Protein AF-A0A0F3GPF6-F1 (afdb_monomer_lite)

Organism: NCBI:txid29290

Foldseek 3Di:
DQPPPDDDLDQKDKAADADPPPRDRPVPVDIDIGGRLVSLPDDLVRQDDPVSLVSVCVNCLVVLPDDGPSQPDPVSVVVSVVSVCVVDDPVRVVVVVVVVVD

pLDDT: mean 80.3, std 12.52, range [45.56, 96.5]

Sequence (102 aa):
MDFNLFDGDNYLTRHLILDTVTFKQELEDFEFNFIELPKFKKKEDEVESIIEKWVYFIKNANSLEMVPKCADFVEIKEAYEIANESTWNKEEFERYEYWQIR

Structure (mmCIF, N/CA/C/O backbone):
data_AF-A0A0F3GPF6-F1
#
_entry.id   AF-A0A0F3GPF6-F1
#
loop_
_atom_site.group_PDB
_atom_site.id
_atom_site.type_symbol
_atom_site.label_atom_id
_atom_site.label_alt_id
_atom_site.label_comp_id
_atom_site.label_asym_id
_atom_site.label_entity_id
_atom_site.label_seq_id
_atom_site.pdbx_PDB_ins_code
_atom_site.Cartn_x
_atom_site.Cartn_y
_atom_site.Cartn_z
_atom_site.occupancy
_atom_site.B_iso_or_equiv
_atom_site.auth_seq_id
_atom_site.auth_comp_id
_atom_site.auth_asym_id
_atom_site.auth_atom_id
_atom_site.pdbx_PDB_model_num
ATOM 1 N N . MET A 1 1 ? 12.199 -10.155 1.621 1.00 46.38 1 MET A N 1
ATOM 2 C CA . MET A 1 1 ? 11.399 -10.544 2.799 1.00 46.38 1 MET A CA 1
ATOM 3 C C . MET A 1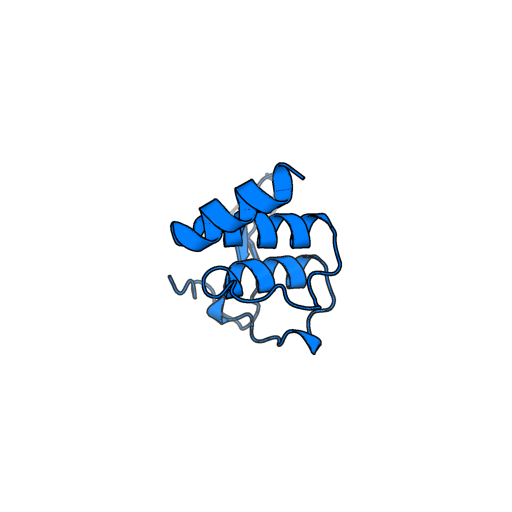 1 ? 9.971 -10.691 2.317 1.00 46.38 1 MET A C 1
ATOM 5 O O . MET A 1 1 ? 9.448 -9.717 1.792 1.00 46.38 1 MET A O 1
ATOM 9 N N . ASP A 1 2 ? 9.378 -11.876 2.428 1.00 56.81 2 ASP A N 1
ATOM 10 C CA . ASP A 1 2 ? 7.985 -12.097 2.025 1.00 56.81 2 ASP A CA 1
ATOM 11 C C . ASP A 1 2 ? 7.073 -11.848 3.226 1.00 56.81 2 ASP A C 1
ATOM 13 O O . ASP A 1 2 ? 6.884 -12.712 4.081 1.00 56.81 2 ASP A O 1
ATOM 17 N N . PHE A 1 3 ? 6.549 -10.628 3.320 1.00 67.19 3 PHE A N 1
ATOM 18 C CA . PHE A 1 3 ? 5.549 -10.271 4.319 1.00 67.19 3 PHE A CA 1
ATOM 19 C C . PHE A 1 3 ? 4.181 -10.772 3.837 1.00 67.19 3 PHE A C 1
ATOM 21 O O . PHE A 1 3 ? 3.553 -10.146 2.987 1.00 67.19 3 PHE A O 1
ATOM 28 N N . ASN A 1 4 ? 3.771 -11.939 4.337 1.00 81.75 4 ASN A N 1
ATOM 29 C CA . ASN A 1 4 ? 2.420 -12.489 4.210 1.00 81.75 4 ASN A CA 1
ATOM 30 C C . ASN A 1 4 ? 1.878 -12.718 5.627 1.00 81.75 4 ASN A C 1
ATOM 32 O O . ASN A 1 4 ? 1.975 -13.815 6.175 1.00 81.75 4 ASN A O 1
ATOM 36 N N . LEU A 1 5 ? 1.468 -11.626 6.262 1.00 84.00 5 LEU A N 1
ATOM 37 C CA . LEU A 1 5 ? 1.194 -11.523 7.692 1.00 84.00 5 LEU A CA 1
ATOM 38 C C . LEU A 1 5 ? -0.294 -11.644 8.015 1.00 84.00 5 LEU A C 1
ATOM 40 O O . LEU A 1 5 ? -0.636 -12.092 9.107 1.00 84.00 5 LEU A O 1
ATOM 44 N N . PHE A 1 6 ? -1.163 -11.225 7.096 1.00 88.25 6 PHE A N 1
ATOM 45 C CA . PHE A 1 6 ? -2.602 -11.149 7.338 1.00 88.25 6 PHE A CA 1
ATOM 46 C C . PHE A 1 6 ? -3.374 -12.132 6.465 1.00 88.25 6 PHE A C 1
ATOM 48 O O . PHE A 1 6 ? -2.945 -12.480 5.364 1.00 88.25 6 PHE A O 1
ATOM 55 N N . ASP A 1 7 ? -4.543 -12.555 6.935 1.00 86.56 7 ASP A N 1
ATOM 56 C CA . ASP A 1 7 ? -5.450 -13.373 6.137 1.00 86.56 7 ASP A CA 1
ATOM 57 C C . ASP A 1 7 ? -6.077 -12.557 4.991 1.00 86.56 7 ASP A C 1
ATOM 59 O O . ASP A 1 7 ? -6.286 -11.346 5.094 1.00 86.56 7 ASP A O 1
ATOM 63 N N . GLY A 1 8 ? -6.404 -13.238 3.891 1.00 87.56 8 GLY A N 1
ATOM 64 C CA . GLY A 1 8 ? -7.029 -12.646 2.705 1.00 87.56 8 GLY A CA 1
ATOM 65 C C . GLY A 1 8 ? -6.047 -12.236 1.603 1.00 87.56 8 GLY A C 1
ATOM 66 O O . GLY A 1 8 ? -4.829 -12.247 1.777 1.00 87.56 8 GLY A O 1
ATOM 67 N N . ASP A 1 9 ? -6.602 -11.866 0.447 1.00 88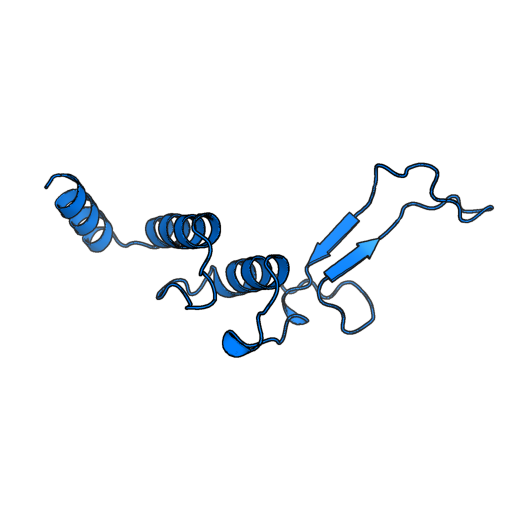.19 9 ASP A N 1
ATOM 68 C CA . ASP A 1 9 ? -5.846 -11.640 -0.796 1.00 88.19 9 ASP A CA 1
ATOM 69 C C . ASP A 1 9 ? -5.493 -10.165 -1.065 1.00 88.19 9 ASP A C 1
ATOM 71 O O . ASP A 1 9 ? -4.852 -9.847 -2.068 1.00 88.19 9 ASP A O 1
ATOM 75 N N . ASN A 1 10 ? -5.897 -9.249 -0.181 1.00 91.38 10 ASN A N 1
ATOM 76 C CA . ASN A 1 10 ? -5.624 -7.823 -0.347 1.00 91.38 10 ASN A CA 1
ATOM 77 C C . ASN A 1 10 ? -4.141 -7.528 -0.102 1.00 91.38 10 ASN A C 1
ATOM 79 O O . ASN A 1 10 ? -3.599 -7.880 0.939 1.00 91.38 10 ASN A O 1
ATOM 83 N N . TYR A 1 11 ? -3.495 -6.848 -1.051 1.00 91.81 11 TYR A N 1
ATOM 84 C CA . TYR A 1 11 ? -2.094 -6.436 -0.924 1.00 91.81 11 TYR A CA 1
ATOM 85 C C . TYR A 1 11 ? -1.911 -5.159 -0.097 1.00 91.81 11 TYR A C 1
ATOM 87 O O . TYR A 1 11 ? -0.809 -4.915 0.378 1.00 91.81 11 TYR A O 1
ATOM 95 N N . LEU A 1 12 ? -2.954 -4.334 0.038 1.00 92.19 12 LEU A N 1
ATOM 96 C CA . LEU A 1 12 ? -2.972 -3.133 0.869 1.00 92.19 12 LEU A CA 1
ATOM 97 C C . LEU A 1 12 ? -4.015 -3.333 1.966 1.00 92.19 12 LEU A C 1
ATOM 99 O O . LEU A 1 12 ? -5.202 -3.488 1.669 1.00 92.19 12 LEU A O 1
ATOM 103 N N . THR A 1 13 ? -3.580 -3.327 3.221 1.00 92.50 13 THR A N 1
ATOM 104 C CA . THR A 1 13 ? -4.467 -3.475 4.379 1.00 92.50 13 THR A CA 1
ATOM 105 C C . THR A 1 13 ? -4.303 -2.309 5.341 1.00 92.50 13 THR A C 1
ATOM 107 O O . THR A 1 13 ? -3.205 -1.788 5.540 1.00 92.50 13 THR A O 1
ATOM 110 N N . ARG A 1 14 ? -5.421 -1.907 5.949 1.00 92.62 14 ARG A N 1
ATOM 111 C CA . ARG A 1 14 ? -5.497 -0.842 6.950 1.00 92.62 14 ARG A CA 1
ATOM 112 C C . ARG A 1 14 ? -5.962 -1.444 8.268 1.00 92.62 14 ARG A C 1
ATOM 114 O O . ARG A 1 14 ? -7.022 -2.066 8.326 1.00 92.62 14 ARG A O 1
ATOM 121 N N . HIS A 1 15 ? -5.171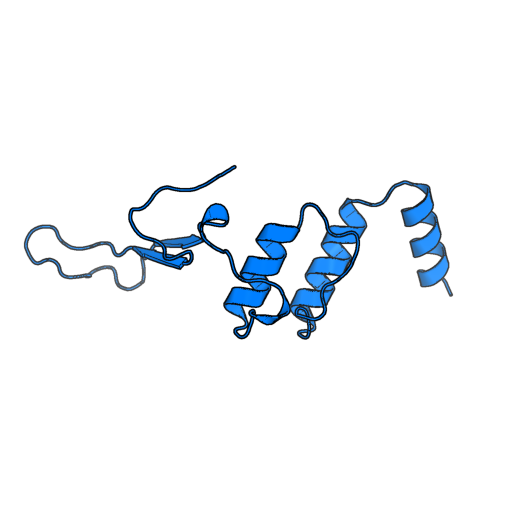 -1.255 9.315 1.00 92.62 15 HIS A N 1
ATOM 122 C CA . HIS A 1 15 ? -5.416 -1.786 10.650 1.00 92.62 15 HIS A CA 1
ATOM 123 C C . HIS A 1 15 ? -5.625 -0.637 11.634 1.00 92.62 15 HIS A C 1
ATOM 125 O O . HIS A 1 15 ? -4.793 0.265 11.742 1.00 92.62 15 HIS A O 1
ATOM 131 N N . LEU A 1 16 ? -6.748 -0.694 12.349 1.00 94.38 16 LEU A N 1
ATOM 132 C CA . LEU A 1 16 ? -7.187 0.339 13.285 1.00 94.38 16 LEU A CA 1
ATOM 133 C C . LEU A 1 16 ? -6.922 -0.086 14.726 1.00 94.38 16 LEU A C 1
ATOM 135 O O . LEU A 1 16 ? -6.992 -1.272 15.055 1.00 94.38 16 LEU A O 1
ATOM 139 N N . ILE A 1 17 ? -6.679 0.898 15.589 1.00 94.88 17 ILE A N 1
ATOM 140 C CA . ILE A 1 17 ? -6.615 0.699 17.036 1.00 94.88 17 ILE A CA 1
ATOM 141 C C . ILE A 1 17 ? -8.005 0.982 17.608 1.00 94.88 17 ILE A C 1
ATOM 143 O O . ILE A 1 17 ? -8.489 2.110 17.543 1.00 94.88 17 ILE A O 1
ATOM 147 N N . LEU A 1 18 ? -8.651 -0.049 18.151 1.00 96.12 18 LEU A N 1
ATOM 148 C CA . LEU A 1 18 ? -10.005 0.037 18.698 1.00 96.12 18 LEU A CA 1
ATOM 149 C C . LEU A 1 18 ? -9.991 -0.169 20.213 1.00 96.12 18 LEU A C 1
ATOM 151 O O . LEU A 1 18 ? -9.250 -1.013 20.720 1.00 96.12 18 LEU A O 1
ATOM 155 N N . ASP A 1 19 ? -10.859 0.552 20.921 1.00 95.62 19 ASP A N 1
ATOM 156 C CA . ASP A 1 19 ? -11.185 0.241 22.311 1.00 95.62 19 ASP A CA 1
ATOM 157 C C . ASP A 1 19 ? -11.800 -1.165 22.409 1.00 95.62 19 ASP A C 1
ATOM 159 O O . ASP A 1 19 ? -12.655 -1.548 21.611 1.00 95.62 19 ASP A O 1
ATOM 163 N N . THR A 1 20 ? -11.373 -1.954 23.390 1.00 95.19 20 THR A N 1
ATOM 164 C CA . THR A 1 20 ? -11.696 -3.390 23.442 1.00 95.19 20 THR A CA 1
ATOM 165 C C . THR A 1 20 ? -13.116 -3.689 23.912 1.00 95.19 20 THR A C 1
ATOM 167 O O . THR A 1 20 ? -13.600 -4.802 23.708 1.00 95.19 20 THR A O 1
ATOM 170 N N . VAL A 1 21 ? -13.791 -2.722 24.539 1.00 96.50 21 VAL A N 1
ATOM 171 C CA . VAL A 1 21 ? -15.155 -2.886 25.059 1.00 96.50 21 VAL A CA 1
ATOM 172 C C . VAL A 1 21 ? -16.173 -2.294 24.090 1.00 96.50 21 VAL A C 1
ATOM 174 O O . VAL A 1 21 ? -17.205 -2.899 23.809 1.00 96.50 21 VAL A O 1
ATOM 177 N N . THR A 1 22 ? -15.893 -1.097 23.587 1.00 96.44 22 THR A N 1
ATOM 178 C CA . THR A 1 22 ? -16.801 -0.310 22.748 1.00 96.44 22 THR A CA 1
ATOM 179 C C . THR A 1 22 ? -16.537 -0.475 21.256 1.00 96.44 22 THR A C 1
ATOM 181 O O . THR A 1 22 ? -17.397 -0.103 20.458 1.00 96.44 22 THR A O 1
ATOM 184 N N . PHE A 1 23 ? -15.374 -1.018 20.875 1.00 94.50 23 PHE A N 1
ATOM 185 C CA . PHE A 1 23 ? -14.907 -1.157 19.491 1.00 94.50 23 PHE A CA 1
ATOM 186 C C . PHE A 1 23 ? -14.817 0.167 18.721 1.00 94.50 23 PHE A C 1
ATOM 188 O O . PHE A 1 23 ? -14.824 0.178 17.490 1.00 94.50 23 PHE A O 1
ATOM 195 N N . LYS A 1 24 ? -14.722 1.298 19.428 1.00 95.38 24 LYS A N 1
ATOM 196 C CA . LYS A 1 24 ? -14.546 2.618 18.817 1.00 95.38 24 LYS A CA 1
ATOM 197 C C . LYS A 1 24 ? -13.070 2.916 18.574 1.00 95.38 24 LYS A C 1
ATOM 199 O O . LYS A 1 24 ? -12.227 2.605 19.413 1.00 95.38 24 LYS A O 1
ATOM 204 N N . GLN A 1 25 ? -12.771 3.556 17.445 1.00 94.75 25 GLN A N 1
ATOM 205 C CA . GLN A 1 25 ? -11.451 4.121 17.170 1.00 94.75 25 GLN A CA 1
ATOM 206 C C . GLN A 1 25 ? -11.371 5.517 17.795 1.00 94.75 25 GLN A C 1
ATOM 208 O O . GLN A 1 25 ? -11.733 6.496 17.160 1.00 94.75 25 GLN A O 1
ATOM 213 N N . GLU A 1 26 ? -10.930 5.618 19.047 1.00 93.69 26 GLU A N 1
ATOM 214 C CA . GLU A 1 26 ? -10.723 6.933 19.683 1.00 93.69 26 GLU A CA 1
ATOM 215 C C . GLU A 1 26 ? -9.404 7.592 19.243 1.00 93.69 26 GLU A C 1
ATOM 217 O O . GLU A 1 26 ? -9.272 8.813 19.270 1.00 93.69 26 GLU A O 1
ATOM 222 N N . LEU A 1 27 ? -8.430 6.788 18.804 1.00 92.81 27 LEU A N 1
ATOM 223 C CA . LEU A 1 27 ? -7.155 7.245 18.251 1.00 92.81 27 LEU A CA 1
ATOM 224 C C . LEU A 1 27 ? -7.245 7.310 16.718 1.00 92.81 27 LEU A C 1
ATOM 226 O O . LEU A 1 27 ? -6.679 6.474 16.015 1.00 92.81 27 LEU A O 1
ATOM 230 N N . GLU A 1 28 ? -8.005 8.274 16.198 1.00 89.81 28 GLU A N 1
ATOM 231 C CA . GLU A 1 28 ? -8.273 8.408 14.754 1.00 89.81 28 GLU A CA 1
ATOM 232 C C . GLU A 1 28 ? -7.007 8.699 13.932 1.00 89.81 28 GLU A C 1
ATOM 234 O O . GLU A 1 28 ? -6.867 8.187 12.824 1.00 89.81 28 GLU A O 1
ATOM 239 N N . ASP A 1 29 ? -6.052 9.431 14.511 1.00 91.88 29 ASP A N 1
ATOM 240 C CA . ASP A 1 29 ? -4.783 9.781 13.859 1.00 91.88 29 ASP A CA 1
ATOM 241 C C . ASP A 1 29 ? -3.767 8.623 13.824 1.00 91.88 29 ASP A C 1
ATOM 243 O O . ASP A 1 29 ? -2.715 8.736 13.192 1.00 91.88 29 ASP A O 1
ATOM 247 N N . PHE A 1 30 ? -4.049 7.510 14.512 1.00 92.06 30 PHE A N 1
ATOM 248 C CA . PHE A 1 30 ? -3.151 6.361 14.591 1.00 92.06 30 PHE A CA 1
ATOM 249 C C . PHE A 1 30 ? -3.755 5.135 13.913 1.00 92.06 30 PHE A C 1
ATOM 251 O O . PHE A 1 30 ? -4.681 4.491 14.409 1.00 92.06 30 PHE A O 1
ATOM 258 N N . GLU A 1 31 ? -3.144 4.759 12.798 1.00 92.81 31 GLU A N 1
ATOM 259 C CA . GLU A 1 31 ? -3.454 3.548 12.055 1.00 92.81 31 GLU A CA 1
ATOM 260 C C . GLU A 1 31 ? -2.193 2.957 11.433 1.00 92.81 31 GLU A C 1
ATOM 262 O O . GLU A 1 31 ? -1.194 3.646 11.216 1.00 92.81 31 GLU A O 1
ATOM 267 N N . PHE A 1 32 ? -2.256 1.668 11.119 1.00 91.75 32 PHE A N 1
ATOM 268 C CA . PHE A 1 32 ? -1.177 0.973 10.434 1.00 91.75 32 PHE A CA 1
ATOM 269 C C . PHE A 1 32 ? -1.636 0.561 9.042 1.00 91.75 32 PHE A C 1
ATOM 271 O O . PHE A 1 32 ? -2.619 -0.165 8.893 1.00 91.75 32 PHE A O 1
ATOM 278 N N . ASN A 1 33 ? -0.898 1.002 8.028 1.00 91.00 33 ASN A N 1
ATOM 279 C CA . ASN A 1 33 ? -1.095 0.579 6.650 1.00 91.00 33 ASN A CA 1
ATOM 280 C C . ASN A 1 33 ? 0.043 -0.364 6.255 1.00 91.00 33 ASN A C 1
ATOM 282 O O . ASN A 1 33 ? 1.215 -0.032 6.440 1.00 91.00 33 ASN A O 1
ATOM 286 N N . PHE A 1 34 ? -0.301 -1.533 5.721 1.00 91.31 34 PHE A N 1
ATOM 287 C CA . PHE A 1 34 ? 0.666 -2.540 5.289 1.00 91.31 34 PHE A CA 1
ATOM 288 C C . PHE A 1 34 ? 0.535 -2.814 3.796 1.00 91.31 34 PHE A C 1
ATOM 290 O O . PHE A 1 34 ? -0.571 -2.895 3.263 1.00 91.31 34 PHE A O 1
ATOM 297 N N . ILE A 1 35 ? 1.685 -2.987 3.142 1.00 90.44 35 ILE A N 1
ATOM 298 C CA . ILE A 1 35 ? 1.789 -3.413 1.747 1.00 90.44 35 ILE A CA 1
ATOM 299 C C . ILE A 1 35 ? 2.439 -4.801 1.718 1.00 90.44 35 ILE A C 1
ATOM 301 O O . ILE A 1 35 ? 3.637 -4.949 1.962 1.00 90.44 35 ILE A O 1
ATOM 305 N N . GLU A 1 36 ? 1.652 -5.823 1.400 1.00 91.06 36 GLU A N 1
ATOM 306 C CA . GLU A 1 36 ? 2.088 -7.216 1.284 1.00 91.06 36 GLU A CA 1
ATOM 307 C C . GLU A 1 36 ? 2.442 -7.530 -0.178 1.00 91.06 36 GLU A C 1
ATOM 309 O O . GLU A 1 36 ? 1.625 -8.016 -0.964 1.00 91.06 36 GLU A O 1
ATOM 314 N N . LEU A 1 37 ? 3.692 -7.243 -0.561 1.00 89.69 37 LEU A N 1
ATOM 315 C CA . LEU A 1 37 ? 4.192 -7.392 -1.939 1.00 89.69 37 LEU A CA 1
ATOM 316 C C . LEU A 1 37 ? 3.924 -8.770 -2.587 1.00 89.69 37 LEU A C 1
ATOM 318 O O . LEU A 1 37 ? 3.601 -8.789 -3.780 1.00 89.69 37 LEU A O 1
ATOM 322 N N . PRO A 1 38 ? 3.997 -9.917 -1.871 1.00 89.50 38 PRO A N 1
ATOM 323 C CA . PRO A 1 38 ? 3.672 -11.222 -2.456 1.00 89.50 38 PRO A CA 1
ATOM 324 C C . PRO A 1 38 ? 2.217 -11.340 -2.941 1.00 89.50 38 PRO A C 1
ATOM 326 O O . PRO A 1 38 ? 1.933 -12.100 -3.870 1.00 89.50 38 PRO A O 1
ATOM 329 N N . LYS A 1 39 ? 1.291 -10.576 -2.344 1.00 91.56 39 LYS A N 1
ATOM 330 C CA . LYS A 1 39 ? -0.132 -10.554 -2.719 1.00 91.56 39 LYS A CA 1
ATOM 331 C C . LYS A 1 39 ? -0.415 -9.635 -3.905 1.00 91.56 39 LYS A C 1
ATOM 333 O O . LYS A 1 39 ? -1.411 -9.818 -4.603 1.00 91.56 39 LYS A O 1
ATOM 338 N N . PHE A 1 40 ? 0.470 -8.680 -4.187 1.00 91.38 40 PHE A N 1
ATOM 339 C CA . PHE A 1 40 ? 0.335 -7.794 -5.338 1.00 91.38 40 PHE A CA 1
ATOM 340 C C . PHE A 1 40 ? 0.685 -8.539 -6.632 1.00 91.38 40 PHE A C 1
ATOM 342 O O . PHE A 1 40 ? 1.856 -8.693 -6.975 1.00 91.38 40 PHE A O 1
ATOM 349 N N . LYS A 1 41 ? -0.323 -9.043 -7.350 1.00 90.50 41 LYS A N 1
ATOM 350 C CA . LYS A 1 41 ? -0.144 -9.888 -8.551 1.00 90.50 41 LYS A CA 1
ATOM 351 C C . LYS A 1 41 ? -0.363 -9.161 -9.879 1.00 90.50 41 LYS A C 1
ATOM 353 O O . LYS A 1 41 ? -0.193 -9.785 -10.922 1.00 90.50 41 LYS A O 1
ATOM 358 N N . LYS A 1 42 ? -0.722 -7.876 -9.833 1.00 90.12 42 LYS A N 1
ATOM 359 C CA . LYS A 1 42 ? -0.958 -7.065 -11.028 1.00 90.12 42 LYS A CA 1
ATOM 360 C C . LYS A 1 42 ? 0.308 -6.948 -11.873 1.00 90.12 42 LYS A C 1
ATOM 362 O O . LYS A 1 42 ? 1.404 -6.748 -11.339 1.00 90.12 42 LYS A O 1
ATOM 367 N N . LYS A 1 43 ? 0.138 -7.070 -13.184 1.00 87.69 43 LYS A N 1
ATOM 368 C CA . LYS A 1 43 ? 1.155 -6.761 -14.191 1.00 87.69 43 LYS A CA 1
ATOM 369 C C . LYS A 1 43 ? 1.169 -5.266 -14.495 1.00 87.69 43 LYS A C 1
ATOM 371 O O . LYS A 1 43 ? 0.239 -4.551 -14.145 1.00 87.69 43 LYS A O 1
ATOM 376 N N . GLU A 1 44 ? 2.227 -4.805 -15.153 1.00 84.44 44 GLU A N 1
ATOM 377 C CA . GLU A 1 44 ? 2.432 -3.393 -15.502 1.00 84.44 44 GLU A CA 1
ATOM 378 C C . GLU A 1 44 ? 1.238 -2.761 -16.239 1.00 84.44 44 GLU A C 1
ATOM 380 O O . GLU A 1 44 ? 0.889 -1.615 -15.978 1.00 84.44 44 GLU A O 1
ATOM 385 N N . ASP A 1 45 ? 0.595 -3.515 -17.132 1.00 86.81 45 ASP A N 1
ATOM 386 C CA . ASP A 1 45 ? -0.572 -3.103 -17.917 1.00 86.81 45 ASP A CA 1
ATOM 387 C C . ASP A 1 45 ? -1.884 -3.066 -17.114 1.00 86.81 45 ASP A C 1
ATOM 389 O O . ASP A 1 45 ? -2.856 -2.462 -17.558 1.00 86.81 45 ASP A O 1
ATOM 393 N N . GLU A 1 46 ? -1.906 -3.668 -15.923 1.00 88.50 46 GLU A N 1
ATOM 394 C CA . GLU A 1 46 ? -3.056 -3.720 -15.007 1.00 88.50 46 GLU A CA 1
ATOM 395 C C . GLU A 1 46 ? -2.947 -2.692 -13.859 1.00 88.50 46 GLU A C 1
ATOM 397 O O . GLU A 1 46 ? -3.817 -2.618 -12.979 1.00 88.50 46 GLU A O 1
ATOM 402 N N . VAL A 1 47 ? -1.845 -1.934 -13.825 1.00 89.69 47 VAL A N 1
ATOM 403 C CA . VAL A 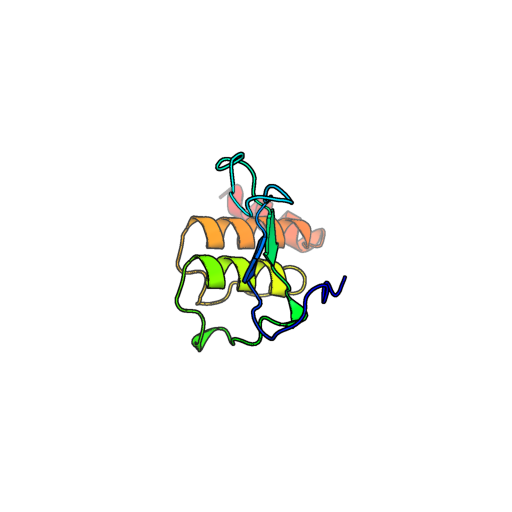1 47 ? -1.569 -0.888 -12.837 1.00 89.69 47 VAL A CA 1
ATOM 404 C C . VAL A 1 47 ? -2.257 0.405 -13.264 1.00 89.69 47 VAL A C 1
ATOM 406 O O . VAL A 1 47 ? -1.867 1.036 -14.245 1.00 89.69 47 VAL A O 1
ATOM 409 N N . GLU A 1 48 ? -3.250 0.839 -12.489 1.00 86.25 48 GLU A N 1
ATOM 410 C CA . GLU A 1 48 ? -4.067 2.008 -12.837 1.00 86.25 48 GLU A CA 1
ATOM 411 C C . GLU A 1 48 ? -3.834 3.171 -11.870 1.00 86.25 48 GLU A C 1
ATOM 413 O O . GLU A 1 48 ? -3.650 4.318 -12.286 1.00 86.25 48 GLU A O 1
ATOM 418 N N . SER A 1 49 ? -3.818 2.888 -10.565 1.00 88.75 49 SER A N 1
ATOM 419 C CA . SER A 1 49 ? -3.739 3.935 -9.542 1.00 88.75 49 SER A CA 1
ATOM 420 C C . SER A 1 49 ? -2.302 4.339 -9.203 1.00 88.75 49 SER A C 1
ATOM 422 O O . SER A 1 49 ? -1.362 3.556 -9.327 1.00 88.75 49 SER A O 1
ATOM 424 N N . ILE A 1 50 ? -2.128 5.561 -8.689 1.00 87.19 50 ILE A N 1
ATOM 425 C CA . ILE A 1 50 ? -0.828 6.048 -8.198 1.00 87.19 50 ILE A CA 1
ATOM 426 C C . ILE A 1 50 ? -0.238 5.137 -7.110 1.00 87.19 50 ILE A C 1
ATOM 428 O O . ILE A 1 50 ? 0.963 4.881 -7.104 1.00 87.19 50 ILE A O 1
ATOM 432 N N . ILE A 1 51 ? -1.082 4.597 -6.224 1.00 89.12 51 ILE A N 1
ATOM 433 C CA . ILE A 1 51 ? -0.655 3.676 -5.165 1.00 89.12 51 ILE A CA 1
ATOM 434 C C . ILE A 1 51 ? -0.098 2.400 -5.793 1.00 89.12 51 ILE A C 1
ATOM 436 O O . ILE A 1 51 ? 0.989 1.962 -5.435 1.00 89.12 51 ILE A O 1
ATOM 440 N N . GLU A 1 52 ? -0.799 1.830 -6.771 1.00 89.88 52 GLU A N 1
ATOM 441 C CA . GLU A 1 52 ? -0.350 0.623 -7.468 1.00 89.88 52 GLU A CA 1
ATOM 442 C C . GLU A 1 52 ? 0.955 0.843 -8.229 1.00 89.88 52 GLU A C 1
ATOM 444 O O . GLU A 1 52 ? 1.791 -0.055 -8.250 1.00 89.88 52 GLU A O 1
ATOM 449 N N . LYS A 1 53 ? 1.170 2.037 -8.794 1.00 88.81 53 LYS A N 1
ATOM 450 C CA . LYS A 1 53 ? 2.439 2.410 -9.439 1.00 88.81 53 LYS A CA 1
ATOM 451 C C . LYS A 1 53 ? 3.596 2.423 -8.440 1.00 88.81 53 LYS A C 1
ATOM 453 O O . LYS A 1 53 ? 4.646 1.848 -8.725 1.00 88.81 53 LYS A O 1
ATOM 458 N N . TRP A 1 54 ? 3.392 2.991 -7.249 1.00 87.56 54 TRP A N 1
ATOM 459 C CA . TRP A 1 54 ? 4.376 2.941 -6.161 1.00 87.56 54 TRP A CA 1
ATOM 460 C C . TRP A 1 54 ? 4.613 1.518 -5.642 1.00 87.56 54 TRP A C 1
ATOM 462 O O . TRP A 1 54 ? 5.759 1.124 -5.439 1.00 87.56 54 TRP A O 1
ATOM 472 N N . VAL A 1 55 ? 3.561 0.713 -5.475 1.00 89.31 55 VAL A N 1
ATOM 473 C CA . VAL A 1 55 ? 3.682 -0.694 -5.054 1.00 89.31 55 VAL A CA 1
ATOM 474 C C . VAL A 1 55 ? 4.438 -1.512 -6.105 1.00 89.31 55 VAL A C 1
ATOM 476 O O . VAL A 1 55 ? 5.316 -2.299 -5.752 1.00 89.31 55 VAL A O 1
ATOM 479 N N . TYR A 1 56 ? 4.150 -1.298 -7.393 1.00 88.31 56 TYR A N 1
ATOM 480 C CA . TYR A 1 56 ? 4.862 -1.929 -8.503 1.00 88.31 56 TYR A CA 1
ATOM 481 C C . TYR A 1 56 ? 6.341 -1.530 -8.511 1.00 88.31 56 TYR A C 1
ATOM 483 O O . TYR A 1 56 ? 7.196 -2.400 -8.667 1.00 88.31 56 TYR A O 1
ATOM 491 N N . PHE A 1 57 ? 6.658 -0.252 -8.272 1.00 84.25 57 PHE A N 1
ATOM 492 C CA . PHE A 1 57 ? 8.038 0.208 -8.096 1.00 84.25 57 PHE A CA 1
ATOM 493 C C . PHE A 1 57 ? 8.742 -0.511 -6.950 1.00 84.25 57 PHE A C 1
ATOM 495 O O . PHE A 1 57 ? 9.753 -1.161 -7.187 1.0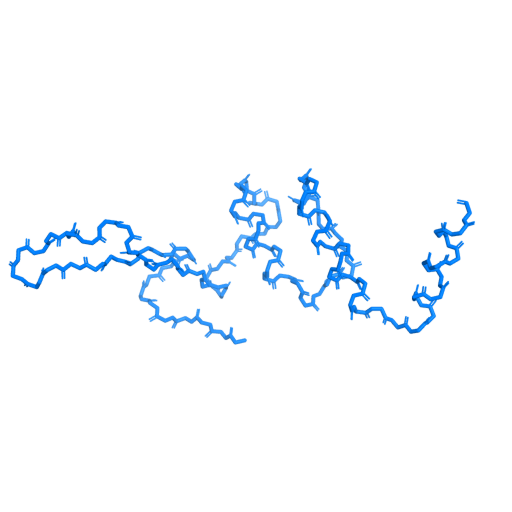0 84.25 57 PHE A O 1
ATOM 502 N N . ILE A 1 58 ? 8.181 -0.488 -5.739 1.00 84.25 58 ILE A N 1
ATOM 503 C CA . ILE A 1 58 ? 8.796 -1.126 -4.565 1.00 84.25 58 ILE A CA 1
ATOM 504 C C . ILE A 1 58 ? 9.003 -2.629 -4.805 1.00 84.25 58 ILE A C 1
ATOM 506 O O . ILE A 1 58 ? 10.042 -3.179 -4.442 1.00 84.25 58 ILE A O 1
ATOM 510 N N . LYS A 1 59 ? 8.043 -3.303 -5.451 1.00 85.06 59 LYS A N 1
ATOM 511 C CA . LYS A 1 59 ? 8.143 -4.733 -5.767 1.00 85.06 59 LYS A CA 1
ATOM 512 C C . LYS A 1 59 ? 9.276 -5.046 -6.749 1.00 85.06 59 LYS A C 1
ATOM 514 O O . LYS A 1 59 ? 9.934 -6.074 -6.600 1.00 85.06 59 LYS A O 1
ATOM 519 N N . ASN A 1 60 ? 9.485 -4.188 -7.747 1.00 80.00 60 ASN A N 1
ATOM 520 C CA . ASN A 1 60 ? 10.458 -4.395 -8.823 1.00 80.00 60 ASN A CA 1
ATOM 521 C C . ASN A 1 60 ? 11.776 -3.628 -8.612 1.00 80.00 60 ASN A C 1
ATOM 523 O O . ASN A 1 60 ? 12.674 -3.731 -9.444 1.00 80.00 60 ASN A O 1
ATOM 527 N N . ALA A 1 61 ? 11.936 -2.926 -7.486 1.00 71.81 61 ALA A N 1
ATOM 528 C CA . ALA A 1 61 ? 13.104 -2.101 -7.171 1.00 71.81 61 ALA A CA 1
ATOM 529 C C . ALA A 1 61 ? 14.435 -2.877 -7.103 1.00 71.81 61 ALA A C 1
ATOM 531 O O . ALA A 1 61 ? 15.496 -2.275 -7.118 1.00 71.81 61 ALA A O 1
ATOM 532 N N . ASN A 1 62 ? 14.422 -4.211 -7.054 1.00 64.75 62 ASN A N 1
ATOM 533 C CA . ASN A 1 62 ? 15.655 -5.009 -7.127 1.00 64.75 62 ASN A CA 1
ATOM 534 C C . ASN A 1 62 ? 16.085 -5.342 -8.568 1.00 64.75 62 ASN A C 1
ATOM 536 O O . ASN A 1 62 ? 17.163 -5.891 -8.764 1.00 64.75 62 ASN A O 1
ATOM 540 N N . SER A 1 63 ? 15.238 -5.069 -9.564 1.00 64.56 63 SER A N 1
ATOM 541 C CA . SER A 1 63 ? 15.419 -5.444 -10.974 1.00 64.56 63 SER A CA 1
ATOM 542 C C . SER A 1 63 ? 15.293 -4.216 -11.888 1.00 64.56 63 SER A C 1
ATOM 544 O O . SER A 1 63 ? 14.698 -4.294 -12.962 1.00 64.56 63 SER A O 1
ATOM 546 N N . LEU A 1 64 ? 15.818 -3.071 -11.441 1.00 61.25 64 LEU A N 1
ATOM 547 C CA . LEU A 1 64 ? 15.615 -1.736 -12.027 1.00 61.25 64 LEU A CA 1
ATOM 548 C C . LEU A 1 64 ? 16.239 -1.505 -13.417 1.00 61.25 64 LEU A C 1
ATOM 550 O O . LEU A 1 64 ? 16.252 -0.369 -13.880 1.00 61.25 64 LEU A O 1
ATOM 554 N N . GLU A 1 65 ? 16.676 -2.550 -14.128 1.00 57.94 65 GLU A N 1
ATOM 555 C CA . GLU A 1 65 ? 17.341 -2.451 -15.440 1.00 57.94 65 GLU A CA 1
ATOM 556 C C . GLU A 1 65 ? 16.575 -1.588 -16.466 1.00 57.94 65 GLU A C 1
ATOM 558 O O . GLU A 1 65 ? 17.175 -1.042 -17.391 1.00 57.94 65 GLU A O 1
ATOM 563 N N . MET A 1 66 ? 15.254 -1.430 -16.309 1.00 60.94 66 MET A N 1
ATOM 564 C CA . MET A 1 66 ? 14.433 -0.571 -17.156 1.00 60.94 66 MET A CA 1
ATOM 565 C C . MET A 1 66 ? 13.297 0.104 -16.371 1.00 60.94 66 MET A C 1
ATOM 567 O O . MET A 1 66 ? 12.552 -0.555 -15.646 1.00 60.94 66 MET A O 1
ATOM 571 N N . VAL A 1 67 ? 13.123 1.418 -16.568 1.00 66.81 67 VAL A N 1
ATOM 572 C CA . VAL A 1 67 ? 11.969 2.171 -16.046 1.00 66.81 67 VAL A CA 1
ATOM 573 C C . VAL A 1 67 ? 10.692 1.684 -16.753 1.00 66.81 67 VAL A C 1
ATOM 575 O O . VAL A 1 67 ? 10.613 1.783 -17.983 1.00 66.81 67 VAL A O 1
ATOM 578 N N . PRO A 1 68 ? 9.686 1.157 -16.033 1.00 69.00 68 PRO A N 1
ATOM 579 C CA . PRO A 1 68 ? 8.454 0.671 -16.640 1.00 69.00 68 PRO A CA 1
ATOM 580 C C . PRO A 1 68 ? 7.588 1.829 -17.145 1.00 69.00 68 PRO A C 1
ATOM 582 O O . PRO A 1 68 ? 7.604 2.935 -16.607 1.00 69.00 68 PRO A O 1
ATOM 585 N N . LYS A 1 69 ? 6.761 1.565 -18.157 1.00 71.62 69 LYS A N 1
ATOM 586 C CA . LYS A 1 69 ? 5.804 2.519 -18.739 1.00 71.62 69 LYS A CA 1
ATOM 587 C C . LYS A 1 69 ? 4.756 2.983 -17.733 1.00 71.62 69 LYS A C 1
ATOM 589 O O . LYS A 1 69 ? 4.233 4.083 -17.884 1.00 71.62 69 LYS A O 1
ATOM 594 N N . CYS A 1 70 ? 4.457 2.174 -16.715 1.00 69.69 70 CYS A N 1
ATOM 595 C CA . CYS A 1 70 ? 3.554 2.568 -15.635 1.00 69.69 70 CYS A CA 1
ATOM 596 C C . CYS A 1 70 ? 4.122 3.697 -14.751 1.00 69.69 70 CYS A C 1
ATOM 598 O O . CYS A 1 70 ? 3.359 4.327 -14.023 1.00 69.69 70 CYS A O 1
ATOM 600 N N . ALA A 1 71 ? 5.433 3.976 -14.805 1.00 71.00 71 ALA A N 1
ATOM 601 C CA . ALA A 1 71 ? 6.061 5.136 -14.175 1.00 71.00 71 ALA A CA 1
ATOM 602 C C . ALA A 1 71 ? 5.875 6.382 -15.055 1.00 71.00 71 ALA A C 1
ATOM 604 O O . ALA A 1 71 ? 6.821 6.934 -15.607 1.00 71.00 71 ALA A O 1
ATOM 605 N N . ASP A 1 72 ? 4.633 6.808 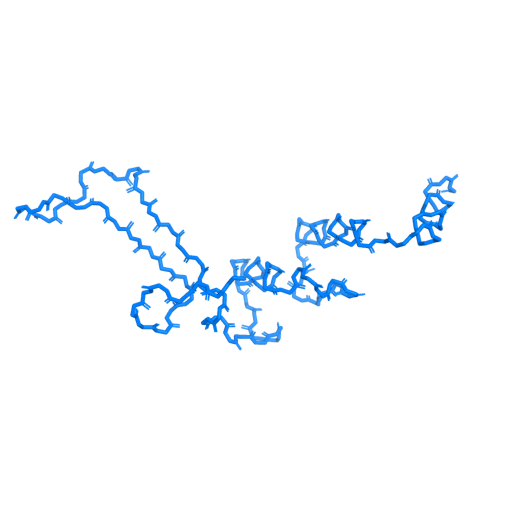-15.248 1.00 75.62 72 ASP A N 1
ATOM 606 C CA . ASP A 1 72 ? 4.274 7.992 -16.037 1.00 75.62 72 ASP A CA 1
ATOM 607 C C . ASP A 1 72 ? 4.339 9.305 -15.232 1.00 75.62 72 ASP A C 1
ATOM 609 O O . ASP A 1 72 ? 4.393 10.379 -15.832 1.00 75.62 72 ASP A O 1
ATOM 613 N N . PHE A 1 73 ? 4.422 9.222 -13.901 1.00 77.38 73 PHE A N 1
ATOM 614 C CA . PHE A 1 73 ? 4.620 10.353 -12.990 1.00 77.38 73 PHE A CA 1
ATOM 615 C C . PHE A 1 73 ? 6.096 10.725 -12.831 1.00 77.38 73 PHE A C 1
ATOM 617 O O . PHE A 1 73 ? 6.959 9.847 -12.781 1.00 77.38 73 PHE A O 1
ATOM 624 N N . VAL A 1 74 ? 6.379 12.028 -12.724 1.00 77.44 74 VAL A N 1
ATOM 625 C CA . VAL A 1 74 ? 7.753 12.549 -12.627 1.00 77.44 74 VAL A CA 1
ATOM 626 C C . VAL A 1 74 ? 8.457 12.042 -11.370 1.00 77.44 74 VAL A C 1
ATOM 628 O O . VAL A 1 74 ? 9.578 11.561 -11.457 1.00 77.44 74 VAL A O 1
ATOM 631 N N . GLU A 1 75 ? 7.757 12.003 -10.241 1.00 80.88 75 GLU A N 1
ATOM 632 C CA . GLU A 1 75 ? 8.305 11.591 -8.948 1.00 80.88 75 GLU A CA 1
ATOM 633 C C . GLU A 1 75 ? 8.653 10.097 -8.930 1.00 80.88 75 GLU A C 1
ATOM 635 O O . GLU A 1 75 ? 9.641 9.680 -8.328 1.00 80.88 75 GLU A O 1
ATOM 640 N N . ILE A 1 76 ? 7.850 9.274 -9.614 1.00 77.12 76 ILE A N 1
ATOM 641 C CA . ILE A 1 76 ? 8.130 7.841 -9.737 1.00 77.12 76 ILE A CA 1
ATOM 642 C C . ILE A 1 76 ? 9.331 7.637 -10.663 1.00 77.12 76 ILE A C 1
ATOM 644 O O . ILE A 1 76 ? 10.204 6.840 -10.336 1.00 77.12 76 ILE A O 1
ATOM 648 N N . LYS A 1 77 ? 9.421 8.369 -11.781 1.00 77.94 77 LYS A N 1
ATOM 649 C CA . LYS A 1 77 ? 10.588 8.305 -12.680 1.00 77.94 77 LYS A CA 1
ATOM 650 C C . LYS A 1 77 ? 11.880 8.688 -11.967 1.00 77.94 77 LYS A C 1
ATOM 652 O O . LYS A 1 77 ? 12.840 7.933 -12.056 1.00 77.94 77 LYS A O 1
ATOM 657 N N . GLU A 1 78 ? 11.873 9.787 -11.217 1.00 78.25 78 GLU A N 1
ATOM 658 C CA . GLU A 1 78 ? 13.017 10.214 -10.404 1.00 78.25 78 GLU A CA 1
ATOM 659 C C . GLU A 1 78 ? 13.419 9.123 -9.400 1.00 78.25 78 GLU A C 1
ATOM 661 O O . GLU A 1 78 ? 14.598 8.804 -9.264 1.00 78.25 78 GLU A O 1
ATOM 666 N N . ALA A 1 79 ? 12.450 8.470 -8.748 1.00 77.44 79 ALA A N 1
ATOM 667 C CA . ALA A 1 79 ? 12.735 7.356 -7.845 1.00 77.44 79 ALA A CA 1
ATOM 668 C C . ALA A 1 79 ? 13.394 6.159 -8.561 1.00 77.44 79 ALA A C 1
ATOM 670 O O . ALA A 1 79 ? 14.298 5.541 -7.997 1.00 77.44 79 ALA A O 1
ATOM 671 N N . TYR A 1 80 ? 12.987 5.843 -9.797 1.00 75.44 80 TYR A N 1
ATOM 672 C CA . TYR A 1 80 ? 13.650 4.825 -10.622 1.00 75.44 80 TYR A CA 1
ATOM 673 C C . TYR A 1 80 ? 15.072 5.234 -11.030 1.00 75.44 80 TYR A C 1
ATOM 675 O O . TYR A 1 80 ? 15.959 4.384 -11.019 1.00 75.44 80 TYR A O 1
ATOM 683 N N . GLU A 1 81 ? 15.301 6.498 -11.388 1.00 74.38 81 GLU A N 1
ATOM 684 C CA . GLU A 1 81 ? 16.628 7.016 -11.748 1.00 74.38 81 GLU A CA 1
ATOM 685 C C . GLU A 1 81 ? 17.593 6.935 -10.560 1.00 74.38 81 GLU A C 1
ATOM 687 O O . GLU A 1 81 ? 18.646 6.310 -10.672 1.00 74.38 81 GLU A O 1
ATOM 692 N N . ILE A 1 82 ? 17.184 7.443 -9.394 1.00 74.12 82 ILE A N 1
ATOM 693 C CA . ILE A 1 82 ? 17.969 7.388 -8.150 1.00 74.12 82 ILE A CA 1
ATOM 694 C C . ILE A 1 82 ? 18.267 5.939 -7.749 1.00 74.12 82 ILE A C 1
ATOM 696 O O . ILE A 1 82 ? 19.380 5.599 -7.343 1.00 74.12 82 ILE A O 1
ATOM 700 N N . ALA A 1 83 ? 17.271 5.057 -7.842 1.00 70.00 83 ALA A N 1
ATOM 701 C CA . ALA A 1 83 ? 17.469 3.665 -7.474 1.00 70.00 83 ALA A CA 1
ATOM 702 C C . ALA A 1 83 ? 18.405 2.950 -8.469 1.00 70.00 83 ALA A C 1
ATOM 704 O O . ALA A 1 83 ? 19.227 2.135 -8.048 1.00 70.00 83 ALA A O 1
ATOM 705 N N . ASN A 1 84 ? 18.367 3.314 -9.755 1.00 69.12 84 ASN A N 1
ATOM 706 C CA . ASN A 1 84 ? 19.321 2.834 -10.752 1.00 69.12 84 ASN A CA 1
ATOM 707 C C . ASN A 1 84 ? 20.751 3.300 -10.480 1.00 69.12 84 ASN A C 1
ATOM 709 O O . ASN A 1 84 ? 21.653 2.465 -10.523 1.00 69.12 84 ASN A O 1
ATOM 713 N N . GLU A 1 85 ? 20.967 4.567 -10.116 1.00 64.25 85 GLU A N 1
ATOM 714 C CA . GLU A 1 85 ? 22.293 5.083 -9.736 1.00 64.25 85 GLU A CA 1
ATOM 715 C C . GLU A 1 85 ? 22.957 4.235 -8.638 1.00 64.25 85 GLU A C 1
ATOM 717 O O . GLU A 1 85 ? 24.163 3.987 -8.676 1.00 64.25 85 GLU A O 1
ATOM 722 N N . SER A 1 86 ? 22.168 3.714 -7.690 1.00 61.59 86 SER A N 1
ATOM 723 C CA . SER A 1 86 ? 22.671 2.848 -6.612 1.00 61.59 86 SER A CA 1
ATOM 724 C C . SER A 1 86 ? 23.121 1.451 -7.070 1.00 61.59 86 SER A C 1
ATOM 726 O O . SER A 1 86 ? 23.857 0.775 -6.349 1.00 61.59 86 SER A O 1
ATOM 728 N N . THR A 1 87 ? 22.691 1.018 -8.258 1.00 60.66 87 THR A N 1
ATOM 729 C CA . THR A 1 87 ? 23.020 -0.293 -8.846 1.00 60.66 87 THR A CA 1
ATOM 730 C C . THR A 1 87 ? 24.174 -0.244 -9.844 1.00 60.66 87 THR A C 1
ATOM 732 O O . THR A 1 87 ? 24.649 -1.298 -10.270 1.00 60.66 87 THR A O 1
ATOM 735 N N . TRP A 1 88 ? 24.646 0.950 -10.208 1.00 64.31 88 TRP A N 1
ATOM 736 C CA . TRP A 1 88 ? 25.655 1.112 -11.248 1.00 64.31 88 TRP A CA 1
ATOM 737 C C . TRP A 1 88 ? 27.013 0.549 -10.856 1.00 64.31 88 TRP A C 1
ATOM 739 O O . TRP A 1 88 ? 27.522 0.738 -9.747 1.00 64.31 88 TRP A O 1
ATOM 749 N N . ASN A 1 89 ? 27.650 -0.101 -11.825 1.00 63.16 89 ASN A N 1
ATOM 750 C CA . ASN A 1 89 ? 29.068 -0.394 -11.733 1.00 63.16 89 ASN A CA 1
ATOM 751 C C . ASN A 1 89 ? 29.903 0.873 -12.021 1.00 63.16 89 ASN A C 1
ATOM 753 O O . ASN A 1 89 ? 29.407 1.897 -12.493 1.00 63.16 89 ASN A O 1
ATOM 757 N N . LYS A 1 90 ? 31.207 0.811 -11.734 1.00 67.44 90 LYS A N 1
ATOM 758 C CA . LYS A 1 90 ? 32.112 1.962 -11.866 1.00 67.44 90 LYS A CA 1
ATOM 759 C C . LYS A 1 90 ? 32.121 2.574 -13.279 1.00 67.44 90 LYS A C 1
ATOM 761 O O . LYS A 1 90 ? 32.204 3.790 -13.404 1.00 67.44 90 LYS A O 1
ATOM 766 N N . GLU A 1 91 ? 32.012 1.757 -14.324 1.00 69.75 91 GLU A N 1
ATOM 767 C CA . GLU A 1 91 ? 32.032 2.220 -15.719 1.00 69.75 91 GLU A CA 1
ATOM 768 C C . GLU A 1 91 ? 30.721 2.920 -16.119 1.00 69.75 91 GLU A C 1
ATOM 770 O O . GLU A 1 91 ? 30.731 3.883 -16.889 1.00 69.75 91 GLU A O 1
ATOM 775 N N . GLU A 1 92 ? 29.588 2.459 -15.587 1.00 64.25 92 GLU A N 1
ATOM 776 C CA . GLU A 1 92 ? 28.274 3.086 -15.773 1.00 64.25 92 GLU A CA 1
ATOM 777 C C . GLU A 1 92 ? 28.203 4.447 -15.073 1.00 64.25 92 GLU A C 1
ATOM 779 O O . GLU A 1 92 ? 27.745 5.423 -15.671 1.00 64.25 92 GLU A O 1
ATOM 784 N N . PHE A 1 93 ? 28.758 4.537 -13.862 1.00 64.31 93 PHE A N 1
ATOM 785 C CA . PHE A 1 93 ? 28.868 5.790 -13.117 1.00 64.31 93 PHE A CA 1
ATOM 786 C C . PHE A 1 93 ? 29.764 6.819 -13.828 1.00 64.31 93 PHE A C 1
ATOM 788 O O . PHE A 1 93 ? 29.363 7.966 -14.024 1.00 64.31 93 PHE A O 1
ATOM 795 N N . GLU A 1 94 ? 30.948 6.405 -14.294 1.00 72.12 94 GLU A N 1
ATOM 796 C CA . GLU A 1 94 ? 31.865 7.271 -15.053 1.00 72.12 94 GLU A CA 1
ATOM 797 C C . GLU A 1 94 ? 31.231 7.783 -16.358 1.00 72.12 94 GLU A C 1
ATOM 799 O O . GLU A 1 94 ? 31.442 8.932 -16.758 1.00 72.12 94 GLU A O 1
ATOM 804 N N . ARG A 1 95 ? 30.414 6.954 -17.020 1.00 70.31 95 ARG A N 1
ATOM 805 C CA . ARG A 1 95 ? 29.662 7.364 -18.208 1.00 70.31 95 ARG A CA 1
ATOM 806 C C . ARG A 1 95 ? 28.631 8.432 -17.867 1.00 70.31 95 ARG A C 1
ATOM 808 O O . ARG A 1 95 ? 28.548 9.412 -18.599 1.00 70.31 95 ARG A O 1
ATOM 815 N N . TYR A 1 96 ? 27.860 8.262 -16.798 1.00 65.38 96 TYR A N 1
ATOM 816 C CA . TYR A 1 96 ? 26.867 9.250 -16.381 1.00 65.38 96 TYR A CA 1
ATOM 817 C C . TYR A 1 96 ? 27.493 10.610 -16.050 1.00 65.38 96 TYR A C 1
ATOM 819 O O . TYR A 1 96 ? 27.045 11.619 -16.594 1.00 65.38 96 TYR A O 1
ATOM 827 N N . GLU A 1 97 ? 28.578 10.643 -15.265 1.00 69.06 97 GLU A N 1
ATOM 828 C CA . GLU A 1 97 ? 29.308 11.890 -14.985 1.00 69.06 97 GLU A CA 1
ATOM 829 C C . GLU A 1 97 ? 29.766 12.585 -16.276 1.00 69.06 97 GLU A C 1
ATOM 831 O O . GLU A 1 97 ? 29.637 13.800 -16.418 1.00 69.06 97 GLU A O 1
ATOM 836 N N . TYR A 1 98 ? 30.231 11.818 -17.266 1.00 73.69 98 TYR A N 1
ATOM 837 C CA . TYR A 1 98 ? 30.624 12.361 -18.566 1.00 73.69 98 TYR A CA 1
ATOM 838 C C . TYR A 1 98 ? 29.460 13.023 -19.330 1.00 73.69 98 TYR A C 1
ATOM 840 O O . TYR A 1 98 ? 29.671 14.045 -19.986 1.00 73.69 98 TYR A O 1
ATOM 848 N N . TRP A 1 99 ? 28.238 12.478 -19.253 1.00 65.19 99 TRP A N 1
ATOM 849 C CA . TRP A 1 99 ? 27.048 13.082 -19.873 1.00 65.19 99 TRP A CA 1
ATOM 850 C C . TRP A 1 99 ? 26.570 14.342 -19.138 1.00 65.19 99 TRP A C 1
ATOM 852 O O . TRP A 1 99 ? 26.087 15.257 -19.795 1.00 65.19 99 TRP A O 1
ATOM 862 N N . GLN A 1 100 ? 26.733 14.412 -17.812 1.00 59.09 100 GLN A N 1
ATOM 863 C CA . GLN A 1 100 ? 26.332 15.562 -16.983 1.00 59.09 100 GLN A CA 1
ATOM 864 C C . GLN A 1 100 ? 27.259 16.782 -17.133 1.00 59.09 100 GLN A C 1
ATOM 866 O O . GLN A 1 100 ? 26.858 17.911 -16.861 1.00 59.09 100 GLN A O 1
ATOM 871 N N . ILE A 1 101 ? 28.505 16.577 -17.572 1.00 65.62 101 ILE A N 1
ATOM 872 C CA . ILE A 1 101 ? 29.502 17.648 -17.766 1.00 65.62 101 ILE A CA 1
ATOM 873 C C . ILE A 1 101 ? 29.365 18.323 -19.154 1.00 65.62 101 ILE A C 1
ATOM 875 O O . ILE A 1 101 ? 30.111 19.254 -19.469 1.00 65.62 101 ILE A O 1
ATOM 879 N N . ARG A 1 102 ? 28.419 17.885 -19.997 1.00 45.56 102 ARG A N 1
ATOM 880 C CA . ARG A 1 102 ? 28.263 18.354 -21.382 1.00 45.56 102 ARG A CA 1
ATOM 881 C C . ARG A 1 102 ? 27.095 19.308 -21.605 1.00 45.56 102 ARG A C 1
ATOM 883 O O . ARG A 1 102 ? 26.011 19.076 -21.036 1.00 45.56 102 ARG A O 1
#

Radius of gyration: 18.93 Å; chains: 1; bounding box: 49×32×46 Å

Secondary structure (DSSP, 8-state):
-----SSSS-SEEEEE---TTT-----TT-EEEEE-GGG----GGG--SHHHHHHHHHHHTT-TTS--TT--SHHHHHHHHHHHHTT--HHHHHHHHHHHT-